Protein AF-A0A8S4SEC6-F1 (afdb_monomer_lite)

Structure (mmCIF, N/CA/C/O backbone):
data_AF-A0A8S4SEC6-F1
#
_entry.id   AF-A0A8S4SEC6-F1
#
loop_
_atom_site.group_PDB
_atom_site.id
_atom_site.type_symbol
_atom_site.label_atom_id
_atom_site.label_alt_id
_atom_site.label_comp_id
_atom_site.label_asym_id
_atom_site.label_entity_id
_atom_site.label_seq_id
_atom_site.pdbx_PDB_ins_code
_atom_site.Cartn_x
_atom_site.Cartn_y
_atom_site.Cartn_z
_atom_site.occupancy
_atom_site.B_iso_or_equiv
_atom_site.auth_seq_id
_atom_site.auth_comp_id
_atom_site.auth_asym_id
_atom_site.auth_atom_id
_atom_site.pdbx_PDB_model_num
ATOM 1 N N . MET A 1 1 ? 14.123 -6.102 -9.718 1.00 33.78 1 MET A N 1
ATOM 2 C CA . MET A 1 1 ? 14.733 -6.453 -8.422 1.00 33.78 1 MET A CA 1
ATOM 3 C C . MET A 1 1 ? 13.690 -7.239 -7.644 1.00 33.78 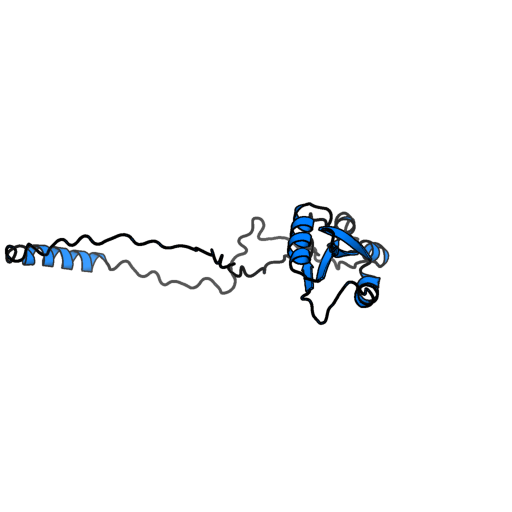1 MET A C 1
ATOM 5 O O . MET A 1 1 ? 12.864 -6.652 -6.964 1.00 33.78 1 MET A O 1
ATOM 9 N N . VAL A 1 2 ? 13.630 -8.552 -7.880 1.00 35.50 2 VAL A N 1
ATOM 10 C CA . VAL A 1 2 ? 12.831 -9.456 -7.046 1.00 35.50 2 VAL A CA 1
ATOM 11 C C . VAL A 1 2 ? 13.724 -9.751 -5.859 1.00 35.50 2 VAL A C 1
ATOM 13 O O . VAL A 1 2 ? 14.623 -10.582 -5.933 1.00 35.50 2 VAL A O 1
ATOM 16 N N . GLU A 1 3 ? 13.569 -8.948 -4.820 1.00 37.75 3 GLU A N 1
ATOM 17 C CA . GLU A 1 3 ? 14.101 -9.285 -3.515 1.00 37.75 3 GLU A CA 1
ATOM 18 C C . GLU A 1 3 ? 13.366 -10.564 -3.105 1.00 37.75 3 GLU A C 1
ATOM 20 O O . GLU A 1 3 ? 12.148 -10.565 -2.915 1.00 37.75 3 GLU A O 1
ATOM 25 N N . CYS A 1 4 ? 14.073 -11.694 -3.108 1.00 37.47 4 CYS A N 1
ATOM 26 C CA . CYS A 1 4 ? 13.566 -12.918 -2.515 1.00 37.47 4 CYS A CA 1
ATOM 27 C C . CYS A 1 4 ? 13.388 -12.623 -1.027 1.00 37.47 4 CYS A C 1
ATOM 29 O O . CYS A 1 4 ? 14.350 -12.678 -0.263 1.00 37.47 4 CYS A O 1
ATOM 31 N N . ILE A 1 5 ? 12.165 -12.267 -0.629 1.00 44.66 5 ILE A N 1
ATOM 32 C CA . ILE A 1 5 ? 11.762 -12.133 0.769 1.00 44.66 5 ILE A CA 1
ATOM 33 C C . ILE A 1 5 ? 11.740 -13.547 1.364 1.00 44.66 5 ILE A C 1
ATOM 35 O O . ILE A 1 5 ? 10.696 -14.157 1.566 1.00 44.66 5 ILE A O 1
ATOM 39 N N . ASN A 1 6 ? 12.927 -14.083 1.630 1.00 45.06 6 ASN A N 1
ATOM 40 C CA . ASN A 1 6 ? 13.140 -15.173 2.564 1.00 45.06 6 ASN A CA 1
ATOM 41 C C . ASN A 1 6 ? 13.418 -14.544 3.927 1.00 45.06 6 ASN A C 1
ATOM 43 O O . ASN A 1 6 ? 14.567 -14.431 4.335 1.00 45.06 6 ASN A O 1
ATOM 47 N N . ASN A 1 7 ? 12.365 -14.073 4.595 1.00 44.62 7 ASN A N 1
ATOM 48 C CA . ASN A 1 7 ? 12.245 -14.146 6.052 1.00 44.62 7 ASN A CA 1
ATOM 49 C C . ASN A 1 7 ? 10.914 -13.537 6.496 1.00 44.62 7 ASN A C 1
ATOM 51 O O . ASN A 1 7 ? 10.820 -12.360 6.836 1.00 44.62 7 ASN A O 1
ATOM 55 N N . VAL A 1 8 ? 9.879 -14.369 6.557 1.00 44.06 8 VAL A N 1
ATOM 56 C CA . VAL A 1 8 ? 8.862 -14.193 7.591 1.00 44.06 8 VAL A CA 1
ATOM 57 C C . VAL A 1 8 ? 9.045 -15.364 8.535 1.00 44.06 8 VAL A C 1
ATOM 59 O O . VAL A 1 8 ? 8.570 -16.470 8.291 1.00 44.06 8 VAL A O 1
ATOM 62 N N . SER A 1 9 ? 9.809 -15.094 9.593 1.00 43.44 9 SER A N 1
ATOM 63 C CA . SER A 1 9 ? 9.795 -15.865 10.827 1.00 43.44 9 SER A CA 1
ATOM 64 C C . SER A 1 9 ? 8.338 -16.118 11.201 1.00 43.44 9 SER A C 1
ATOM 66 O O . SER A 1 9 ? 7.583 -15.192 11.509 1.00 43.44 9 SER A O 1
ATOM 68 N N . GLY A 1 10 ? 7.925 -17.377 11.080 1.00 42.19 10 GLY A N 1
ATOM 69 C CA . GLY A 1 10 ? 6.625 -17.845 11.516 1.00 42.19 10 GLY A CA 1
ATOM 70 C C . GLY A 1 10 ? 6.558 -17.799 13.034 1.00 42.19 10 GLY A C 1
ATOM 71 O O . GLY A 1 10 ? 6.736 -18.820 13.699 1.00 42.19 10 GLY A O 1
ATOM 72 N N . GLU A 1 11 ? 6.259 -16.628 13.596 1.00 40.84 11 GLU A N 1
ATOM 73 C CA . GLU A 1 11 ? 5.706 -16.548 14.941 1.00 40.84 11 GLU A CA 1
ATOM 74 C C . GLU A 1 11 ? 4.319 -17.189 14.921 1.00 40.84 11 GLU A C 1
ATOM 76 O O . GLU A 1 11 ? 3.293 -16.598 14.591 1.00 40.84 11 GLU A O 1
ATOM 81 N N . ARG A 1 12 ? 4.355 -18.479 15.247 1.00 41.75 12 ARG A N 1
ATOM 82 C CA . ARG A 1 12 ? 3.304 -19.334 15.782 1.00 41.75 12 ARG A CA 1
ATOM 83 C C . ARG A 1 12 ? 2.223 -18.510 16.503 1.00 41.75 12 ARG A C 1
ATOM 85 O O . ARG A 1 12 ? 2.299 -18.274 17.709 1.00 41.75 12 ARG A O 1
ATOM 92 N N . LEU A 1 13 ? 1.186 -18.120 15.758 1.00 43.50 13 LEU A N 1
ATOM 93 C CA . LEU A 1 13 ? -0.078 -17.606 16.281 1.00 43.50 13 LEU A CA 1
ATOM 94 C C . LEU A 1 13 ? -0.674 -18.673 17.205 1.00 43.50 13 LEU A C 1
ATOM 96 O O . LEU A 1 13 ? -1.326 -19.618 16.765 1.00 43.50 13 LEU A O 1
ATOM 100 N N . ARG A 1 14 ? -0.427 -18.531 18.511 1.00 42.53 14 ARG A N 1
ATOM 101 C CA . ARG A 1 14 ? -1.182 -19.227 19.552 1.00 42.53 14 ARG A CA 1
ATOM 102 C C . ARG A 1 14 ? -2.635 -18.774 19.444 1.00 42.53 14 ARG A C 1
ATOM 104 O O . ARG A 1 14 ? -3.007 -17.711 19.939 1.00 42.53 14 ARG A O 1
ATOM 111 N N . SER A 1 15 ? -3.455 -19.606 18.818 1.00 41.03 15 SER A N 1
ATOM 112 C CA . SER A 1 15 ? -4.900 -19.607 18.980 1.00 41.03 15 SER A CA 1
ATOM 113 C C . SER A 1 15 ? -5.225 -19.806 20.464 1.00 41.03 15 SER A C 1
ATOM 115 O O . SER A 1 15 ? -5.233 -20.929 20.967 1.00 41.03 15 SER A O 1
ATOM 117 N N . ARG A 1 16 ? -5.467 -18.713 21.195 1.00 41.81 16 ARG A N 1
ATOM 118 C CA . ARG A 1 16 ? -6.212 -18.775 22.456 1.00 41.81 16 ARG A CA 1
ATOM 119 C C . ARG A 1 16 ? -7.674 -19.007 22.095 1.00 41.81 16 ARG A C 1
ATOM 121 O O . ARG A 1 16 ? -8.421 -18.062 21.860 1.00 41.81 16 ARG A O 1
ATOM 128 N N . LEU A 1 17 ? -8.039 -20.282 22.003 1.00 43.88 17 LEU A N 1
ATOM 129 C CA . LEU A 1 17 ? -9.419 -20.720 22.130 1.00 43.88 17 LEU A CA 1
ATOM 130 C C . LEU A 1 17 ? -9.886 -20.311 23.535 1.00 43.88 17 LEU A C 1
ATOM 132 O O . LEU A 1 17 ? -9.332 -20.763 24.534 1.00 43.88 17 LEU A O 1
ATOM 136 N N . LEU A 1 18 ? -10.867 -19.416 23.604 1.00 45.69 18 LEU A N 1
ATOM 137 C CA . LEU A 1 18 ? -11.680 -19.216 24.797 1.00 45.69 18 LEU A CA 1
ATOM 138 C C . LEU A 1 18 ? -12.638 -20.407 24.882 1.00 45.69 18 LEU A C 1
ATOM 140 O O . LEU A 1 18 ? -13.641 -20.439 24.175 1.00 45.69 18 LEU A O 1
ATOM 144 N N . THR A 1 19 ? -12.317 -21.396 25.712 1.00 41.28 19 THR A N 1
ATOM 145 C CA . THR A 1 19 ? -13.281 -22.407 26.158 1.00 41.28 19 THR A CA 1
ATOM 146 C C . THR A 1 19 ? -13.887 -21.928 27.468 1.00 41.28 19 THR A C 1
ATOM 148 O O . THR A 1 19 ? -13.224 -21.913 28.503 1.00 41.28 19 THR A O 1
ATOM 151 N N . ALA A 1 20 ? -15.136 -21.483 27.390 1.00 44.81 20 ALA A N 1
ATOM 152 C CA . ALA A 1 20 ? -16.003 -21.276 28.534 1.00 44.81 20 ALA A CA 1
ATOM 153 C C . ALA A 1 20 ? -16.792 -22.567 28.802 1.00 44.81 20 ALA A C 1
ATOM 155 O O . ALA A 1 20 ? -17.325 -23.150 27.859 1.00 44.81 20 ALA A O 1
ATOM 156 N N . GLY A 1 21 ? -16.907 -22.942 30.078 1.00 39.78 21 GLY A N 1
ATOM 157 C CA . GLY A 1 21 ? -17.997 -23.776 30.593 1.00 39.78 21 GLY A CA 1
ATOM 158 C C . GLY A 1 21 ? -17.627 -25.203 30.991 1.00 39.78 21 GLY A C 1
ATOM 159 O O . GLY A 1 21 ?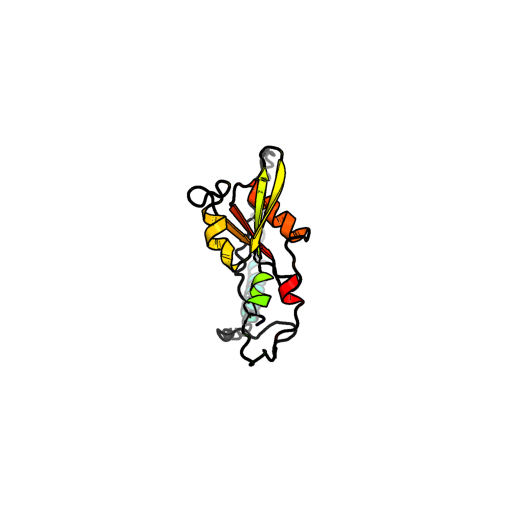 -17.649 -26.103 30.157 1.00 39.78 21 GLY A O 1
ATOM 160 N N . ASP A 1 22 ? -17.393 -25.405 32.291 1.00 44.34 22 ASP A N 1
ATOM 161 C CA . ASP A 1 22 ? -17.617 -26.685 32.980 1.00 44.34 22 ASP A CA 1
ATOM 162 C C . ASP A 1 22 ? -19.106 -27.092 32.864 1.00 44.34 22 ASP A C 1
ATOM 164 O O . ASP A 1 22 ? -19.975 -26.219 32.747 1.00 44.34 22 ASP A O 1
ATOM 168 N N . PRO A 1 23 ? -19.440 -28.397 32.934 1.00 53.44 23 PRO A N 1
ATOM 169 C CA . PRO A 1 23 ? -19.694 -28.966 34.258 1.00 53.44 23 PRO A CA 1
ATOM 170 C C . PRO A 1 23 ? -19.185 -30.406 34.458 1.00 53.44 23 PRO A C 1
ATOM 172 O O . PRO A 1 23 ? -19.404 -31.297 33.644 1.00 53.44 23 PRO A O 1
ATOM 175 N N . SER A 1 24 ? -18.578 -30.612 35.630 1.00 47.19 24 SER A N 1
ATOM 176 C CA . SER A 1 24 ? -18.895 -31.667 36.608 1.00 47.19 24 SER A CA 1
ATOM 177 C C . SER A 1 24 ? -19.366 -33.025 36.059 1.00 47.19 24 SER A C 1
ATOM 179 O O . SER A 1 24 ? -20.544 -33.208 35.744 1.00 47.19 24 SER A O 1
ATOM 181 N N . TYR A 1 25 ? -18.469 -34.018 36.067 1.00 43.53 25 TYR A N 1
ATOM 182 C CA . TYR A 1 25 ? -18.839 -35.432 35.994 1.00 43.53 25 TYR A CA 1
ATOM 183 C C . TYR A 1 25 ? -18.230 -36.207 37.167 1.00 43.53 25 TYR A C 1
ATOM 185 O O . TYR A 1 25 ? -17.064 -36.034 37.515 1.00 43.53 25 TYR A O 1
ATOM 193 N N . LYS A 1 26 ? -19.097 -36.999 37.798 1.00 40.00 26 LYS A N 1
ATOM 194 C CA . LYS A 1 26 ? -18.953 -37.645 39.103 1.00 40.00 26 LYS A CA 1
ATOM 195 C C . LYS A 1 26 ? -18.025 -38.861 39.095 1.00 40.00 26 LYS A C 1
ATOM 197 O O . LYS A 1 26 ? -17.833 -39.519 38.077 1.00 40.00 26 LYS A O 1
ATOM 202 N N . ASP A 1 27 ? -17.552 -39.141 40.305 1.00 49.34 27 ASP A N 1
ATOM 203 C CA . ASP A 1 27 ? -16.882 -40.334 40.820 1.00 49.34 27 ASP A CA 1
ATOM 204 C C . ASP A 1 27 ? -17.276 -41.669 40.178 1.00 49.34 27 ASP A C 1
ATOM 206 O O . ASP A 1 27 ? -18.462 -41.990 40.109 1.00 49.34 27 ASP A O 1
ATOM 210 N N . VAL A 1 28 ? -16.277 -42.522 39.912 1.00 55.66 28 VAL A N 1
ATOM 211 C CA . VAL A 1 28 ? -16.393 -43.974 40.134 1.00 55.66 28 VAL A CA 1
ATOM 212 C C . VAL A 1 28 ? -15.066 -44.523 40.671 1.00 55.66 28 VAL A C 1
ATOM 214 O O . VAL A 1 28 ? -14.057 -44.607 39.976 1.00 55.66 28 VAL A O 1
ATOM 217 N N . SER A 1 29 ? -15.118 -44.895 41.946 1.00 52.38 29 SER A N 1
ATOM 218 C CA . SER A 1 29 ? -14.186 -45.751 42.680 1.00 52.38 29 SER A CA 1
ATOM 219 C C . SER A 1 29 ? -14.266 -47.198 42.183 1.00 52.38 29 SER A C 1
ATOM 221 O O . SER A 1 29 ? -15.375 -47.687 42.000 1.00 52.38 29 SER A O 1
ATOM 223 N N . LEU A 1 30 ? -13.127 -47.882 42.017 1.00 52.88 30 LEU A N 1
ATOM 224 C CA . LEU A 1 30 ? -12.971 -49.353 42.055 1.00 52.88 30 LEU A CA 1
ATOM 225 C C . LEU A 1 30 ? -11.460 -49.662 42.059 1.00 52.88 30 LEU A C 1
ATOM 227 O O . LEU A 1 30 ? -10.768 -49.515 41.060 1.00 52.88 30 LEU A O 1
ATOM 231 N N . SER A 1 31 ? -10.864 -49.786 43.245 1.00 50.25 31 SER A N 1
ATOM 232 C CA . SER A 1 31 ? -10.651 -51.041 43.988 1.00 50.25 31 SER A CA 1
ATOM 233 C C . SER A 1 31 ? -9.373 -51.785 43.586 1.00 50.25 31 SER A C 1
ATOM 235 O O . SER A 1 31 ? -9.301 -52.474 42.572 1.00 50.25 31 SER A O 1
ATOM 237 N N . ASN A 1 32 ? -8.397 -51.687 44.488 1.00 44.69 32 ASN A N 1
ATOM 238 C CA . ASN A 1 32 ? -7.271 -52.594 44.643 1.00 44.69 32 ASN A CA 1
ATOM 239 C C . ASN A 1 32 ? -7.763 -54.029 44.873 1.00 44.69 32 ASN A C 1
ATOM 241 O O . ASN A 1 32 ? -8.439 -54.272 45.871 1.00 44.69 32 ASN A O 1
ATOM 245 N N . LEU A 1 33 ? -7.371 -54.985 44.027 1.00 49.00 33 LEU A N 1
ATOM 246 C CA . LEU A 1 33 ? -7.391 -56.406 44.385 1.00 49.00 33 LEU A CA 1
ATOM 247 C C . LEU A 1 33 ? -6.537 -57.232 43.411 1.00 49.00 33 LEU A C 1
ATOM 249 O O . LEU A 1 33 ? -7.033 -57.635 42.370 1.00 49.00 33 LEU A O 1
ATOM 253 N N . ALA A 1 34 ? -5.265 -57.480 43.738 1.00 48.09 34 ALA A N 1
ATOM 254 C CA . ALA A 1 34 ? -4.531 -58.700 43.346 1.00 48.09 34 ALA A CA 1
ATOM 255 C C . ALA A 1 34 ? -3.065 -58.628 43.809 1.00 48.09 34 ALA A C 1
ATOM 257 O O . ALA A 1 34 ? -2.124 -58.684 43.021 1.00 48.09 34 ALA A O 1
ATOM 258 N N . PHE A 1 35 ? -2.863 -58.499 45.119 1.00 50.47 35 PHE A N 1
ATOM 259 C CA . PHE A 1 35 ? -1.586 -58.820 45.750 1.00 50.47 35 PHE A CA 1
ATOM 260 C C . PHE A 1 35 ? -1.609 -60.318 46.091 1.00 50.47 35 PHE A C 1
ATOM 262 O O . PHE A 1 35 ? -2.590 -60.780 46.670 1.00 50.47 35 PHE A O 1
ATOM 269 N N . ARG A 1 36 ? -0.511 -61.031 45.797 1.00 51.19 36 ARG A N 1
ATOM 270 C CA . ARG A 1 36 ? -0.210 -62.452 46.109 1.00 51.19 36 ARG A CA 1
ATOM 271 C C . ARG A 1 36 ? -0.579 -63.496 45.048 1.00 51.19 36 ARG A C 1
ATOM 273 O O . ARG A 1 36 ? -1.483 -64.287 45.289 1.00 51.19 36 ARG A O 1
ATOM 280 N N . LYS A 1 37 ? 0.202 -63.603 43.958 1.00 53.22 37 LYS A N 1
ATOM 281 C CA . LYS A 1 37 ? 0.574 -64.917 43.370 1.00 53.22 37 LYS A CA 1
ATOM 282 C C . LYS A 1 37 ? 1.635 -64.830 42.259 1.00 53.22 37 LYS A C 1
ATOM 284 O O . LYS A 1 37 ? 1.314 -65.153 41.125 1.00 53.22 37 LYS A O 1
ATOM 289 N N . MET A 1 38 ? 2.878 -64.391 42.502 1.00 46.00 38 MET A N 1
ATOM 290 C CA . MET A 1 38 ? 3.836 -64.364 41.373 1.00 46.00 38 MET A CA 1
ATOM 291 C C . MET A 1 38 ? 5.334 -64.328 41.718 1.00 46.00 38 MET A C 1
ATOM 293 O O . MET A 1 38 ? 6.118 -63.742 40.984 1.00 46.00 38 MET A O 1
ATOM 297 N N . GLU A 1 39 ? 5.777 -65.005 42.779 1.00 53.50 39 GLU A N 1
ATOM 298 C CA . GLU A 1 39 ? 7.221 -65.124 43.088 1.00 53.50 39 GLU A CA 1
ATOM 299 C C . GLU A 1 39 ? 7.997 -66.078 42.151 1.00 53.50 39 GLU A C 1
ATOM 301 O O . GLU A 1 39 ? 9.215 -66.158 42.234 1.00 53.50 39 GLU A O 1
ATOM 306 N N . SER A 1 40 ? 7.328 -66.761 41.213 1.00 51.69 40 SER A N 1
ATOM 307 C CA . SER A 1 40 ? 7.978 -67.654 40.232 1.00 51.69 40 SER A CA 1
ATOM 308 C C . SER A 1 40 ? 8.096 -67.063 38.818 1.00 51.69 40 SER A C 1
ATOM 310 O O . SER A 1 40 ? 8.734 -67.668 37.959 1.00 51.69 40 SER A O 1
ATOM 312 N N . VAL A 1 41 ? 7.488 -65.904 38.543 1.00 55.72 41 VAL A N 1
ATOM 313 C CA . VAL A 1 41 ? 7.511 -65.269 37.203 1.00 55.72 41 VAL A CA 1
ATOM 314 C C . VAL A 1 41 ? 8.609 -64.201 37.101 1.00 55.72 41 VAL A C 1
ATOM 316 O O . VAL A 1 41 ? 8.953 -63.749 36.014 1.00 55.72 41 VAL A O 1
ATOM 319 N N . THR A 1 42 ? 9.226 -63.846 38.227 1.00 56.97 42 THR A N 1
ATOM 320 C CA . THR A 1 42 ? 10.249 -62.803 38.364 1.00 56.97 42 THR A CA 1
ATOM 321 C C . THR A 1 42 ? 11.595 -63.148 37.727 1.00 56.97 42 THR A C 1
ATOM 323 O O . THR A 1 42 ? 12.303 -62.236 37.315 1.00 56.97 42 THR A O 1
ATOM 326 N N . GLN A 1 43 ? 11.968 -64.425 37.588 1.00 60.97 43 GLN A N 1
ATOM 327 C CA . GLN A 1 43 ? 13.245 -64.788 36.948 1.00 60.97 43 GLN A CA 1
ATOM 328 C C . GLN A 1 43 ? 13.176 -64.797 35.416 1.00 60.97 43 GLN A C 1
ATOM 330 O O . GLN A 1 43 ? 14.107 -64.333 34.758 1.00 60.97 43 GLN A O 1
ATOM 335 N N . ALA A 1 44 ? 12.069 -65.267 34.834 1.00 62.78 44 ALA A N 1
ATOM 336 C CA . ALA A 1 44 ? 11.905 -65.295 33.380 1.00 62.78 44 ALA A CA 1
ATOM 337 C C . ALA A 1 44 ? 11.739 -63.881 32.792 1.00 62.78 44 ALA A C 1
ATOM 339 O O . ALA A 1 44 ? 12.274 -63.585 31.725 1.00 62.78 44 ALA A O 1
ATOM 340 N N . THR A 1 45 ? 11.067 -62.976 33.509 1.00 66.25 45 THR A N 1
ATOM 341 C CA . THR A 1 45 ? 10.928 -61.573 33.088 1.00 66.25 45 THR A CA 1
ATOM 342 C C . THR A 1 45 ? 12.239 -60.795 33.190 1.00 66.25 45 THR A C 1
ATOM 344 O O . THR A 1 45 ? 12.493 -59.939 32.344 1.00 66.25 45 THR A O 1
ATOM 347 N N . LEU A 1 46 ? 13.114 -61.124 34.149 1.00 71.31 46 LEU A N 1
ATOM 348 C CA . LEU A 1 46 ? 14.419 -60.474 34.294 1.00 71.31 46 LEU A CA 1
ATOM 349 C C . LEU A 1 46 ? 15.348 -60.770 33.104 1.00 71.31 46 LEU A C 1
ATOM 351 O O . LEU A 1 46 ? 16.004 -59.866 32.592 1.00 71.31 46 LEU A O 1
ATOM 355 N N . LEU A 1 47 ? 15.370 -62.015 32.615 1.00 72.12 47 LEU A N 1
ATOM 356 C CA . LEU A 1 47 ? 16.205 -62.401 31.469 1.00 72.12 47 LEU A CA 1
ATOM 357 C C . LEU A 1 47 ? 15.719 -61.777 30.151 1.00 72.12 47 LEU A C 1
ATOM 359 O O . LEU A 1 47 ? 16.533 -61.372 29.316 1.00 72.12 47 LEU A O 1
ATOM 363 N N . ILE A 1 48 ? 14.403 -61.633 29.986 1.00 75.50 48 ILE A N 1
ATOM 364 C CA . ILE A 1 48 ? 13.807 -60.924 28.843 1.00 75.50 48 ILE A CA 1
ATOM 365 C C . ILE A 1 48 ? 14.109 -59.418 28.929 1.00 75.50 48 ILE A C 1
ATOM 367 O O . ILE A 1 48 ? 14.456 -58.793 27.929 1.00 75.50 48 ILE A O 1
ATOM 371 N N . ALA A 1 49 ? 14.063 -58.831 30.128 1.00 74.00 49 ALA A N 1
ATOM 372 C CA . ALA A 1 49 ? 14.411 -57.425 30.329 1.00 74.00 49 ALA A CA 1
ATOM 373 C C . ALA A 1 49 ? 15.894 -57.135 30.022 1.00 74.00 49 ALA A C 1
ATOM 375 O O . ALA A 1 49 ? 16.207 -56.124 29.395 1.00 74.00 49 ALA A O 1
ATOM 376 N N . ILE A 1 50 ? 16.808 -58.034 30.403 1.00 75.94 50 ILE A N 1
ATOM 377 C CA . ILE A 1 50 ? 18.245 -57.883 30.125 1.00 75.94 50 ILE A CA 1
ATOM 378 C C . ILE A 1 50 ? 18.535 -58.019 28.623 1.00 75.94 50 ILE A C 1
ATOM 380 O O . ILE A 1 50 ? 19.300 -57.230 28.073 1.00 75.94 50 ILE A O 1
ATOM 384 N N . SER A 1 51 ? 17.897 -58.962 27.927 1.00 68.12 51 SER A N 1
ATOM 385 C CA . SER A 1 51 ? 18.080 -59.117 26.474 1.00 68.12 51 SER A CA 1
ATOM 386 C C . SER A 1 51 ? 17.522 -57.929 25.675 1.00 68.12 51 SER A C 1
ATOM 388 O O . SER A 1 51 ? 18.147 -57.509 24.699 1.00 68.12 51 SER A O 1
ATOM 390 N N . LEU A 1 52 ? 16.432 -57.301 26.134 1.00 69.25 52 LEU A N 1
ATOM 391 C CA . LEU A 1 52 ? 15.926 -56.042 25.567 1.00 69.25 52 LEU A CA 1
ATOM 392 C C . LEU A 1 52 ? 16.879 -54.852 25.789 1.00 69.25 52 LEU A C 1
ATOM 394 O O . LEU A 1 52 ? 16.974 -53.983 24.923 1.00 69.25 52 LEU A O 1
ATOM 398 N N . LEU A 1 53 ? 17.631 -54.823 26.895 1.00 65.69 53 LEU A N 1
ATOM 399 C CA . LEU A 1 53 ? 18.627 -53.776 27.162 1.00 65.69 53 LEU A CA 1
ATOM 400 C C . LEU A 1 53 ? 19.848 -53.859 26.231 1.00 65.69 53 LEU A C 1
ATOM 402 O O . LEU A 1 53 ? 20.382 -52.822 25.836 1.00 65.69 53 LEU A O 1
ATOM 406 N N . PHE A 1 54 ? 20.263 -55.061 25.818 1.00 62.47 54 PHE A N 1
ATOM 407 C CA . PHE A 1 54 ? 21.402 -55.228 24.903 1.00 62.47 54 PHE A CA 1
ATOM 408 C C . PHE A 1 54 ? 21.058 -54.977 23.425 1.00 62.47 54 PHE A C 1
ATOM 410 O O . PHE A 1 54 ? 21.928 -54.557 22.663 1.00 62.47 54 PHE A O 1
ATOM 417 N N . LEU A 1 55 ? 19.794 -55.136 23.016 1.00 61.28 55 LEU A N 1
ATOM 418 C CA . LEU A 1 55 ? 19.323 -54.777 21.667 1.00 61.28 55 LEU A CA 1
ATOM 419 C C . LEU A 1 55 ? 19.156 -53.255 21.463 1.00 61.28 55 LEU A C 1
ATOM 421 O O . LEU A 1 55 ? 18.983 -52.797 20.334 1.00 61.28 55 LEU A O 1
ATOM 425 N N . GLY A 1 56 ? 19.243 -52.461 22.536 1.00 59.81 56 GLY A N 1
ATOM 426 C CA . GLY A 1 56 ? 19.064 -51.007 22.519 1.00 59.81 56 GLY A CA 1
ATOM 427 C C . GLY A 1 56 ? 20.281 -50.185 22.079 1.00 59.81 56 GLY A C 1
ATOM 428 O O . GLY A 1 56 ? 20.142 -48.977 21.895 1.00 59.81 56 GLY A O 1
ATOM 429 N N . GLN A 1 57 ? 21.458 -50.786 21.859 1.00 60.78 57 GLN A N 1
ATOM 430 C CA . GLN A 1 57 ? 22.627 -50.057 21.337 1.00 60.78 57 GLN A CA 1
ATOM 431 C C . GLN A 1 57 ? 22.544 -49.864 19.816 1.00 60.78 57 GLN A C 1
ATOM 433 O O . GLN A 1 57 ? 23.413 -50.264 19.041 1.00 60.78 57 GLN A O 1
ATOM 438 N N . SER A 1 58 ? 21.469 -49.209 19.380 1.00 60.81 58 SER A N 1
ATOM 439 C CA . SER A 1 58 ? 21.429 -48.569 18.072 1.00 60.81 58 SER A CA 1
ATOM 440 C C . SER A 1 58 ? 22.522 -47.510 18.047 1.00 60.81 58 SER A C 1
ATOM 442 O O . SER A 1 58 ? 22.550 -46.619 18.895 1.00 60.81 58 SER A O 1
ATOM 444 N N . ARG A 1 59 ? 23.447 -47.631 17.091 1.00 59.81 59 ARG A N 1
ATOM 445 C CA . ARG A 1 59 ? 24.506 -46.650 16.848 1.00 59.81 59 ARG A CA 1
ATOM 446 C C . ARG A 1 59 ? 23.890 -45.254 16.843 1.00 59.81 59 ARG A C 1
ATOM 448 O O . ARG A 1 59 ? 23.107 -44.936 15.947 1.00 59.81 59 ARG A O 1
ATOM 455 N N . VAL A 1 60 ? 24.264 -44.428 17.816 1.00 60.03 60 VAL A N 1
ATOM 456 C CA . VAL A 1 60 ? 24.067 -42.983 17.736 1.00 60.03 60 VAL A CA 1
ATOM 457 C C . VAL A 1 60 ? 24.898 -42.537 16.540 1.00 60.03 60 VAL A C 1
ATOM 459 O O . VAL A 1 60 ? 26.108 -42.348 16.638 1.00 60.03 60 VAL A O 1
ATOM 462 N N . ARG A 1 61 ? 24.271 -42.465 15.362 1.00 60.91 61 ARG A N 1
ATOM 463 C CA . ARG A 1 61 ? 24.805 -41.655 14.273 1.00 60.91 61 ARG A CA 1
ATOM 464 C C . ARG A 1 61 ? 24.880 -40.254 14.853 1.00 60.91 61 ARG A C 1
ATOM 466 O O . ARG A 1 61 ? 23.847 -39.713 15.241 1.00 60.91 61 ARG A O 1
ATOM 473 N N . GLY A 1 62 ? 26.099 -39.739 14.997 1.00 56.50 62 GLY A N 1
ATOM 474 C CA . GLY A 1 62 ? 26.311 -38.358 15.391 1.00 56.50 62 GLY A CA 1
ATOM 475 C C . GLY A 1 62 ? 25.413 -37.487 14.528 1.00 56.50 62 GLY A C 1
ATOM 476 O O . GLY A 1 62 ? 25.418 -37.607 13.303 1.00 56.50 62 GLY A O 1
ATOM 477 N N . PHE A 1 63 ? 24.570 -36.696 15.179 1.00 64.94 63 PHE A N 1
ATOM 478 C CA . PHE A 1 63 ? 23.888 -35.604 14.518 1.00 64.94 63 PHE A CA 1
ATOM 479 C C . PHE A 1 63 ? 24.992 -34.639 14.103 1.00 64.94 63 PHE A C 1
ATOM 481 O O . PHE A 1 63 ? 25.500 -33.890 14.932 1.00 64.94 63 PHE A O 1
ATOM 488 N N . GLU A 1 64 ? 25.439 -34.736 12.855 1.00 67.38 64 GLU A N 1
ATOM 489 C CA . GLU A 1 64 ? 26.203 -33.655 12.260 1.00 67.38 64 GLU A CA 1
ATOM 490 C C . GLU A 1 64 ? 25.198 -32.519 12.067 1.00 67.38 64 GLU A C 1
ATOM 492 O O . GLU A 1 64 ? 24.227 -32.700 11.319 1.00 67.38 64 GLU A O 1
ATOM 497 N N . PRO A 1 65 ? 25.319 -31.410 12.824 1.00 62.47 65 PRO A N 1
ATOM 498 C CA . PRO A 1 65 ? 24.430 -30.283 12.628 1.00 62.47 65 PRO A CA 1
ATOM 499 C C . PRO A 1 65 ? 24.546 -29.881 11.164 1.00 62.47 65 PRO A C 1
ATOM 501 O O . PRO A 1 65 ? 25.651 -29.748 10.636 1.00 62.47 65 PRO A O 1
ATOM 504 N N . GLN A 1 66 ? 23.403 -29.743 10.491 1.00 62.25 66 GLN A N 1
ATOM 505 C CA . GLN A 1 66 ? 23.410 -29.150 9.162 1.00 62.25 66 GLN A CA 1
ATOM 506 C C . GLN A 1 66 ? 24.159 -27.821 9.245 1.00 62.25 66 GLN A C 1
ATOM 508 O O . GLN A 1 66 ? 24.040 -27.121 10.252 1.00 62.25 66 GLN A O 1
ATOM 513 N N . SER A 1 67 ? 24.942 -27.503 8.211 1.00 66.00 67 SER A N 1
ATOM 514 C CA . SER A 1 67 ? 25.603 -26.206 8.108 1.00 66.00 67 SER A CA 1
ATOM 515 C C . SER A 1 67 ? 24.623 -25.099 8.493 1.00 66.00 67 SER A C 1
ATOM 517 O O . SER A 1 67 ? 23.470 -25.138 8.065 1.00 66.00 67 SER A O 1
ATOM 519 N N . ASP A 1 68 ? 25.079 -24.093 9.246 1.00 64.06 68 ASP A N 1
ATOM 520 C CA . ASP A 1 68 ? 24.258 -22.938 9.667 1.00 64.06 68 ASP A CA 1
ATOM 521 C C . ASP A 1 68 ? 23.586 -22.204 8.483 1.00 64.06 68 ASP A C 1
ATOM 523 O O . ASP A 1 68 ? 22.703 -21.364 8.650 1.00 64.06 68 ASP A O 1
ATOM 527 N N . ILE A 1 69 ? 24.000 -22.545 7.263 1.00 65.94 69 ILE A N 1
ATOM 528 C CA . ILE A 1 69 ? 23.399 -22.173 5.996 1.00 65.94 69 ILE A CA 1
ATOM 529 C C . ILE A 1 69 ? 22.582 -23.373 5.496 1.00 65.94 69 ILE A C 1
ATOM 531 O O . ILE A 1 69 ? 23.141 -24.372 5.041 1.00 65.94 69 ILE A O 1
ATOM 535 N N . GLY A 1 70 ? 21.254 -23.282 5.583 1.00 62.59 70 GLY A N 1
ATOM 536 C CA . GLY A 1 70 ? 20.359 -24.267 4.977 1.00 62.59 70 GLY A CA 1
ATOM 537 C C . GLY A 1 70 ? 20.481 -24.272 3.450 1.00 62.59 70 GLY A C 1
ATOM 538 O O . GLY A 1 70 ? 20.687 -23.228 2.830 1.00 62.59 70 GLY A O 1
ATOM 539 N N . TYR A 1 71 ? 20.327 -25.441 2.824 1.00 63.53 71 TYR A N 1
ATOM 540 C CA . TYR A 1 71 ? 20.203 -25.523 1.367 1.00 63.53 71 TYR A CA 1
ATOM 541 C C . TYR A 1 71 ? 18.925 -24.796 0.914 1.00 63.53 71 TYR A C 1
ATOM 543 O O . TYR A 1 71 ? 17.899 -24.908 1.593 1.00 63.53 71 TYR A O 1
ATOM 551 N N . PRO A 1 72 ? 18.941 -24.064 -0.216 1.00 59.31 72 PRO A N 1
ATOM 552 C CA . PRO A 1 72 ? 17.744 -23.423 -0.750 1.00 59.31 72 PRO A CA 1
ATOM 553 C C . PRO A 1 72 ? 16.700 -24.491 -1.110 1.00 59.31 72 PRO A C 1
ATOM 555 O O . PRO A 1 72 ? 16.719 -25.067 -2.191 1.00 59.31 72 PRO A O 1
ATOM 558 N N . ALA A 1 73 ? 15.771 -24.764 -0.195 1.00 59.53 73 ALA A N 1
ATOM 559 C CA . ALA A 1 73 ? 14.716 -25.767 -0.352 1.00 59.53 73 ALA A CA 1
ATOM 560 C C . ALA A 1 73 ? 13.516 -25.236 -1.167 1.00 59.53 73 ALA A C 1
ATOM 562 O O . ALA A 1 73 ? 12.357 -25.482 -0.832 1.00 59.53 73 ALA A O 1
ATOM 563 N N . GLY A 1 74 ? 13.792 -24.457 -2.215 1.00 67.25 74 GLY A N 1
ATOM 564 C CA . GLY A 1 74 ? 12.795 -23.918 -3.139 1.00 67.25 74 GLY A CA 1
ATOM 565 C C . GLY A 1 74 ? 12.743 -24.712 -4.443 1.00 67.25 74 GLY A C 1
ATOM 566 O O . GLY A 1 74 ? 13.709 -25.367 -4.818 1.00 67.25 74 GLY A O 1
ATOM 567 N N . LEU A 1 75 ? 11.628 -24.607 -5.172 1.00 60.16 75 LEU A N 1
ATOM 568 C CA . LEU A 1 75 ? 11.438 -25.251 -6.483 1.00 60.16 75 LEU A CA 1
ATOM 569 C C . LEU A 1 75 ? 12.513 -24.839 -7.518 1.00 60.16 75 LEU A C 1
ATOM 571 O O . LEU A 1 75 ? 12.725 -25.542 -8.501 1.00 60.16 75 LEU A O 1
ATOM 575 N N . ILE A 1 76 ? 13.174 -23.695 -7.302 1.00 63.66 76 ILE A N 1
ATOM 576 C CA . ILE A 1 76 ? 14.230 -23.135 -8.152 1.00 63.66 76 ILE A CA 1
ATOM 577 C C . ILE A 1 76 ? 15.344 -22.598 -7.230 1.00 63.66 76 ILE A C 1
ATOM 579 O O . ILE A 1 76 ? 15.269 -21.449 -6.793 1.00 63.66 76 ILE A O 1
ATOM 583 N N . PRO A 1 77 ? 16.339 -23.424 -6.857 1.00 62.50 77 PRO A N 1
ATOM 584 C CA . PRO A 1 77 ? 17.415 -23.018 -5.946 1.00 62.50 77 PRO A CA 1
ATOM 585 C C . PRO A 1 77 ? 18.411 -22.053 -6.602 1.00 62.50 77 PRO A C 1
ATOM 587 O O . PRO A 1 77 ? 18.994 -21.210 -5.924 1.00 62.50 77 PRO A O 1
ATOM 590 N N . GLU A 1 78 ? 18.563 -22.139 -7.923 1.00 63.38 78 GLU A N 1
ATOM 591 C CA . GLU A 1 78 ? 19.382 -21.236 -8.724 1.00 63.38 78 GLU A CA 1
ATOM 592 C C . GLU A 1 78 ? 18.480 -20.294 -9.521 1.00 63.38 78 GLU A C 1
ATOM 594 O O . GLU A 1 78 ? 18.097 -20.563 -10.657 1.00 63.38 78 GLU A O 1
ATOM 599 N N . CYS A 1 79 ? 18.119 -19.167 -8.911 1.00 60.06 79 CYS A N 1
ATOM 600 C CA . CYS A 1 79 ? 17.586 -18.032 -9.651 1.00 60.06 79 CYS A CA 1
ATOM 601 C C . CYS A 1 79 ? 18.782 -17.186 -10.104 1.00 60.06 79 CYS A C 1
ATOM 603 O O . CYS A 1 79 ? 19.335 -16.474 -9.260 1.00 60.06 79 CYS A O 1
ATOM 605 N N . PRO A 1 80 ? 19.203 -17.224 -11.386 1.00 67.56 80 PRO A N 1
ATOM 606 C CA . PRO A 1 80 ? 20.173 -16.270 -11.906 1.00 67.56 80 PRO A CA 1
ATOM 607 C C . PRO A 1 80 ? 19.512 -14.893 -11.852 1.00 67.56 80 PRO A C 1
ATOM 609 O O . PRO A 1 80 ? 18.776 -14.484 -12.750 1.00 67.56 80 PRO A O 1
ATOM 612 N N . GLY A 1 81 ? 19.680 -14.213 -10.720 1.00 65.38 81 GLY A N 1
ATOM 613 C CA . GLY A 1 81 ? 19.141 -12.887 -10.502 1.00 65.38 81 GLY A CA 1
ATOM 614 C C . GLY A 1 81 ? 19.609 -11.949 -11.609 1.00 65.38 81 GLY A C 1
ATOM 615 O O . GLY A 1 81 ? 20.643 -12.145 -12.249 1.00 65.38 81 GLY A O 1
ATOM 616 N N . VAL A 1 82 ? 18.844 -10.895 -11.851 1.00 69.00 82 VAL A N 1
ATOM 617 C CA . VAL A 1 82 ? 19.267 -9.864 -12.796 1.00 69.00 82 VAL A CA 1
ATOM 618 C C . VAL A 1 82 ? 20.426 -9.089 -12.162 1.00 69.00 82 VAL A C 1
ATOM 620 O O . VAL A 1 82 ? 20.220 -8.371 -11.190 1.00 69.00 82 VAL A O 1
ATOM 623 N N . THR A 1 83 ? 21.633 -9.214 -12.718 1.00 75.25 83 THR A N 1
ATOM 624 C CA . THR A 1 83 ? 22.831 -8.459 -12.288 1.00 75.25 83 THR A CA 1
ATOM 625 C C . THR A 1 83 ? 22.870 -7.031 -12.832 1.00 75.25 83 THR A C 1
ATOM 627 O O . THR A 1 83 ? 23.754 -6.248 -12.490 1.00 75.25 83 THR A O 1
ATOM 630 N N . LYS A 1 84 ? 21.911 -6.667 -13.689 1.00 71.62 84 LYS A N 1
ATOM 631 C CA . LYS A 1 84 ? 21.799 -5.317 -14.243 1.00 71.62 84 LYS A CA 1
ATOM 632 C C . LYS A 1 84 ? 21.287 -4.348 -13.185 1.00 71.62 84 LYS A C 1
ATOM 634 O O . LYS A 1 84 ? 20.338 -4.653 -12.463 1.00 71.62 84 LYS A O 1
ATOM 639 N N . ASN A 1 85 ? 21.889 -3.160 -13.136 1.00 77.94 85 ASN A N 1
ATOM 640 C CA . ASN A 1 85 ? 21.443 -2.097 -12.248 1.00 77.94 85 ASN A CA 1
ATOM 641 C C . ASN A 1 85 ? 20.027 -1.648 -12.643 1.00 77.94 85 ASN A C 1
ATOM 643 O O . ASN A 1 85 ? 19.805 -1.110 -13.725 1.00 77.94 85 ASN A O 1
ATOM 647 N N . ALA A 1 86 ? 19.069 -1.890 -11.759 1.00 73.56 86 ALA A N 1
ATOM 648 C CA . ALA A 1 86 ? 17.668 -1.571 -11.958 1.00 73.56 86 ALA A CA 1
ATOM 649 C C . ALA A 1 86 ? 17.363 -0.211 -11.316 1.00 73.56 86 ALA A C 1
ATOM 651 O O . ALA A 1 86 ? 17.191 -0.131 -10.101 1.00 73.56 86 ALA A O 1
ATOM 652 N N . SER A 1 87 ? 17.257 0.851 -12.120 1.00 82.25 87 SER A N 1
ATOM 653 C CA . SER A 1 87 ? 16.816 2.165 -11.631 1.00 82.25 87 SER A CA 1
ATOM 654 C C . SER A 1 87 ? 15.329 2.400 -11.911 1.00 82.25 87 SER A C 1
ATOM 656 O O . SER A 1 87 ? 14.810 2.083 -12.983 1.00 82.25 87 SER A O 1
ATOM 658 N N . ILE A 1 88 ? 14.617 2.946 -10.923 1.00 84.88 88 ILE A N 1
ATOM 659 C CA . ILE A 1 88 ? 13.214 3.351 -11.066 1.00 84.88 88 ILE A CA 1
ATOM 660 C C . ILE A 1 88 ? 13.203 4.799 -11.549 1.00 84.88 88 ILE A C 1
ATOM 662 O O . ILE A 1 88 ? 13.654 5.699 -10.840 1.00 84.88 88 ILE A O 1
ATOM 666 N N . THR A 1 89 ? 12.697 5.035 -12.760 1.00 87.75 89 THR A N 1
ATOM 667 C CA . THR A 1 89 ? 12.635 6.388 -13.321 1.00 87.75 89 THR A CA 1
ATOM 668 C C . THR A 1 89 ? 11.565 7.226 -12.609 1.00 87.75 89 THR A C 1
ATOM 670 O O . THR A 1 89 ? 10.576 6.685 -12.109 1.00 87.75 89 THR A O 1
ATOM 673 N N . PRO A 1 90 ? 11.676 8.568 -12.596 1.00 86.62 90 PRO A N 1
ATOM 674 C CA . PRO A 1 90 ? 10.647 9.432 -12.005 1.00 86.62 90 PRO A CA 1
ATOM 675 C C . PRO A 1 90 ? 9.253 9.251 -12.623 1.00 86.62 90 PRO A C 1
ATOM 677 O O . PRO A 1 90 ? 8.246 9.531 -11.974 1.00 86.62 90 PRO A O 1
ATOM 680 N N . VAL A 1 91 ? 9.186 8.786 -13.875 1.00 86.06 91 VAL A N 1
ATOM 681 C CA . VAL A 1 91 ? 7.931 8.481 -14.572 1.00 86.06 91 VAL A CA 1
ATOM 682 C C . VAL A 1 91 ? 7.297 7.219 -13.993 1.00 86.06 91 VAL A C 1
ATOM 684 O O . VAL A 1 91 ? 6.126 7.251 -13.617 1.00 86.06 91 VAL A O 1
ATOM 687 N N . THR A 1 92 ? 8.066 6.133 -13.848 1.00 89.31 92 THR A N 1
ATOM 688 C CA . THR A 1 92 ? 7.545 4.866 -13.315 1.00 89.31 92 THR A CA 1
ATOM 689 C C . THR A 1 92 ? 7.296 4.924 -11.809 1.00 89.31 92 THR A C 1
ATOM 691 O O . THR A 1 92 ? 6.358 4.300 -11.321 1.00 89.31 92 THR A O 1
ATOM 694 N N . MET A 1 93 ? 8.029 5.771 -11.083 1.00 89.31 93 MET A N 1
ATOM 695 C CA . MET A 1 93 ? 7.809 6.042 -9.659 1.00 89.31 93 MET A CA 1
ATOM 696 C C . MET A 1 93 ? 6.388 6.553 -9.358 1.00 89.31 93 MET A C 1
ATOM 698 O O . MET A 1 93 ? 5.847 6.275 -8.293 1.00 89.31 93 MET A O 1
ATOM 702 N N . LYS A 1 94 ? 5.744 7.272 -10.292 1.00 88.38 94 LYS A N 1
ATOM 703 C CA . LYS A 1 94 ? 4.357 7.754 -10.125 1.00 88.38 94 LYS A CA 1
ATOM 704 C C . LYS A 1 94 ? 3.318 6.627 -10.137 1.00 88.38 94 LYS A C 1
ATOM 706 O O . LYS A 1 94 ? 2.203 6.843 -9.669 1.00 88.38 94 LYS A O 1
ATOM 711 N N . MET A 1 95 ? 3.672 5.453 -10.665 1.00 91.06 95 MET A N 1
ATOM 712 C CA . MET A 1 95 ? 2.799 4.275 -10.677 1.00 91.06 95 MET A CA 1
ATOM 713 C C . MET A 1 95 ? 2.761 3.561 -9.323 1.00 91.06 95 MET A C 1
ATOM 715 O O . MET A 1 95 ? 1.841 2.790 -9.075 1.00 91.06 95 MET A O 1
ATOM 719 N N . LEU A 1 96 ? 3.729 3.833 -8.444 1.00 93.38 96 LEU A N 1
ATOM 720 C CA . LEU A 1 96 ? 3.751 3.315 -7.082 1.00 93.38 96 LEU A CA 1
ATOM 721 C C . LEU A 1 96 ? 2.877 4.191 -6.184 1.00 93.38 96 LEU A C 1
ATOM 723 O O . LEU A 1 96 ? 3.037 5.418 -6.124 1.00 93.38 96 LEU A O 1
ATOM 727 N N . GLN A 1 97 ? 1.961 3.559 -5.457 1.00 95.88 97 GLN A N 1
ATOM 728 C CA . GLN A 1 97 ? 1.008 4.265 -4.609 1.00 95.88 97 GLN A CA 1
ATOM 729 C C . GLN A 1 97 ? 0.898 3.618 -3.229 1.00 95.88 97 GLN A C 1
ATOM 731 O O . GLN A 1 97 ? 1.190 2.441 -3.031 1.00 95.88 97 GLN A O 1
ATOM 736 N N . ILE A 1 98 ? 0.465 4.418 -2.259 1.00 97.06 98 ILE A N 1
ATOM 737 C CA . ILE A 1 98 ? 0.049 3.968 -0.935 1.00 97.06 98 ILE A CA 1
ATOM 738 C C . ILE A 1 98 ? -1.435 4.257 -0.797 1.00 97.06 98 ILE A C 1
ATOM 740 O O . ILE A 1 98 ? -1.898 5.373 -1.036 1.00 97.06 98 ILE A O 1
ATOM 744 N N . ILE A 1 99 ? -2.176 3.252 -0.370 1.00 96.88 99 ILE A N 1
ATOM 745 C CA . ILE A 1 99 ? -3.608 3.317 -0.162 1.00 96.88 99 ILE A CA 1
ATOM 746 C C . ILE A 1 99 ? -3.864 3.287 1.332 1.00 96.88 99 ILE A C 1
ATOM 748 O O . ILE A 1 99 ? -3.585 2.306 2.016 1.00 96.88 99 ILE A O 1
ATOM 752 N N . VAL A 1 100 ? -4.413 4.382 1.836 1.00 97.19 100 VAL A N 1
ATOM 753 C CA . VAL A 1 100 ? -4.894 4.474 3.209 1.00 97.19 100 VAL A CA 1
ATOM 754 C C . VAL A 1 100 ? -6.301 3.901 3.239 1.00 97.19 100 VAL A C 1
ATOM 756 O O . VAL A 1 100 ? -7.193 4.415 2.556 1.00 97.19 100 VAL A O 1
ATOM 759 N N . GLN A 1 101 ? -6.507 2.858 4.037 1.00 96.81 101 GLN A N 1
ATOM 760 C CA . GLN A 1 101 ? -7.813 2.238 4.235 1.00 96.81 101 GLN A CA 1
ATOM 761 C C . GLN A 1 101 ? -8.313 2.475 5.658 1.00 96.81 101 GLN A C 1
ATOM 763 O O . GLN A 1 101 ? -7.590 2.297 6.639 1.00 96.81 101 GLN A O 1
ATOM 768 N N . ARG A 1 102 ? -9.586 2.853 5.773 1.00 94.81 102 ARG A N 1
ATOM 769 C CA . ARG A 1 102 ? -10.283 2.964 7.055 1.00 94.81 102 ARG A CA 1
ATOM 770 C C . ARG A 1 102 ? -11.716 2.471 6.949 1.00 94.81 102 ARG A C 1
ATOM 772 O O . ARG A 1 102 ? -12.311 2.493 5.874 1.00 94.81 102 ARG A O 1
ATOM 779 N N . VAL A 1 103 ? -12.284 2.096 8.086 1.00 94.75 103 VAL A N 1
ATOM 780 C CA . VAL A 1 103 ? -13.716 1.822 8.227 1.00 94.75 103 VAL A CA 1
ATOM 781 C C . VAL A 1 103 ? -14.339 3.012 8.953 1.00 94.75 103 VAL A C 1
ATOM 783 O O . VAL A 1 103 ? -13.823 3.456 9.975 1.00 94.75 103 VAL A O 1
ATOM 786 N N . SER A 1 104 ? -15.381 3.599 8.371 1.00 91.38 104 SER A N 1
ATOM 787 C CA . SER A 1 104 ? -16.159 4.677 8.987 1.00 91.38 104 SER A CA 1
ATOM 788 C C . SER A 1 104 ? -17.028 4.135 10.120 1.00 91.38 104 SER A C 1
ATOM 790 O O . SER A 1 104 ? -17.353 2.952 10.127 1.00 91.38 104 SER A O 1
ATOM 792 N N . ASP A 1 105 ? -17.529 5.012 10.990 1.00 88.38 105 ASP A N 1
ATOM 793 C CA . ASP A 1 105 ? -18.441 4.625 12.083 1.00 88.38 105 ASP A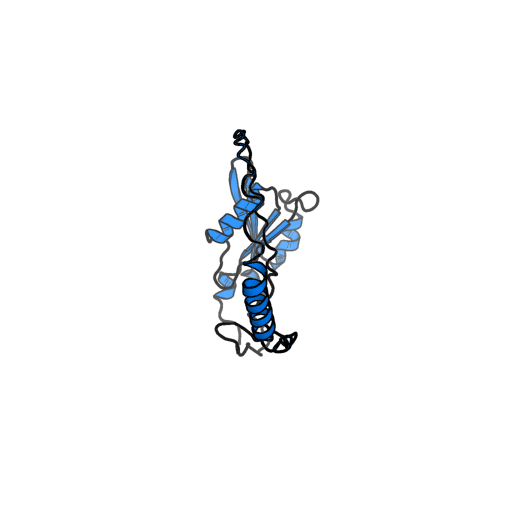 CA 1
ATOM 794 C C . ASP A 1 105 ? -19.726 3.938 11.581 1.00 88.38 105 ASP A C 1
ATOM 796 O O . ASP A 1 105 ? -20.313 3.109 12.264 1.00 88.38 105 ASP A O 1
ATOM 800 N N . LYS A 1 106 ? -20.121 4.214 10.330 1.00 92.12 106 LYS A N 1
ATOM 801 C CA . LYS A 1 106 ? -21.239 3.564 9.621 1.00 92.12 106 LYS A CA 1
ATOM 802 C C . LYS A 1 106 ? -20.885 2.197 9.007 1.00 92.12 106 LYS A C 1
ATOM 804 O O . LYS A 1 106 ? -21.641 1.678 8.194 1.00 92.12 106 LYS A O 1
ATOM 809 N N . GLY A 1 107 ? -19.699 1.656 9.283 1.00 90.31 107 GLY A N 1
ATOM 810 C CA . GLY A 1 107 ? -19.204 0.401 8.704 1.00 90.31 107 GLY A CA 1
ATOM 811 C C . GLY A 1 107 ? -18.725 0.492 7.249 1.00 90.31 107 GLY A C 1
ATOM 812 O O . GLY A 1 107 ? -18.301 -0.512 6.683 1.00 90.31 107 GLY A O 1
ATOM 813 N N . GLN A 1 108 ? -18.757 1.676 6.633 1.00 94.00 108 GLN A N 1
ATOM 814 C CA . GLN A 1 108 ? -18.334 1.875 5.244 1.00 94.00 108 GLN A CA 1
ATOM 815 C C . GLN A 1 108 ? -16.808 1.885 5.114 1.00 94.00 108 GLN A C 1
ATOM 817 O O . GLN A 1 108 ? -16.120 2.578 5.866 1.00 94.00 108 GLN A O 1
ATOM 822 N N . VAL A 1 109 ? -16.278 1.156 4.132 1.00 94.62 109 VAL A N 1
ATOM 823 C CA . VAL A 1 109 ? -14.843 1.139 3.823 1.00 94.62 109 VAL A CA 1
ATOM 824 C C . VAL A 1 109 ? -14.502 2.357 2.971 1.00 94.62 109 VAL A C 1
ATOM 826 O O . VAL A 1 109 ? -15.056 2.546 1.892 1.00 94.62 109 VAL A O 1
ATOM 829 N N . ILE A 1 110 ? -13.576 3.182 3.450 1.00 95.25 110 ILE A N 1
ATOM 830 C CA . ILE A 1 110 ? -13.114 4.390 2.766 1.00 95.25 110 ILE A CA 1
ATOM 831 C C . ILE A 1 110 ? -11.635 4.218 2.451 1.00 95.25 110 ILE A C 1
ATOM 833 O O . ILE A 1 110 ? -10.831 3.911 3.334 1.00 95.25 110 ILE A O 1
ATOM 837 N N . ARG A 1 111 ? -11.284 4.421 1.179 1.00 94.94 111 ARG A N 1
ATOM 838 C CA . ARG A 1 111 ? -9.926 4.260 0.658 1.00 94.94 111 ARG A CA 1
ATOM 839 C C . ARG A 1 111 ? -9.466 5.559 0.015 1.00 94.94 111 ARG A C 1
ATOM 841 O O . ARG A 1 111 ? -10.202 6.150 -0.771 1.00 94.94 111 ARG A O 1
ATOM 848 N N . LYS A 1 112 ? -8.251 5.991 0.338 1.00 95.69 112 LYS A N 1
ATOM 849 C CA . LYS A 1 112 ? -7.598 7.148 -0.286 1.00 95.69 112 LYS A CA 1
ATOM 850 C C . LYS A 1 112 ? -6.258 6.722 -0.856 1.00 95.69 112 LYS A C 1
ATOM 852 O O . LYS A 1 112 ? -5.492 6.061 -0.164 1.00 95.69 112 LYS A O 1
ATOM 857 N N . GLN A 1 113 ? -5.986 7.107 -2.095 1.00 95.50 113 GLN A N 1
ATOM 858 C CA . GLN A 1 113 ? -4.752 6.762 -2.794 1.00 95.50 113 GLN A CA 1
ATOM 859 C C . GLN A 1 113 ? -3.792 7.951 -2.759 1.00 95.50 113 GLN A C 1
ATOM 861 O O . GLN A 1 113 ? -4.196 9.089 -2.998 1.00 95.50 113 GLN A O 1
ATOM 866 N N . PHE A 1 114 ? -2.523 7.683 -2.476 1.00 95.56 114 PHE A N 1
ATOM 867 C CA . PHE A 1 114 ? -1.462 8.679 -2.444 1.00 95.56 114 PHE A CA 1
ATOM 868 C C . PHE A 1 114 ? -0.278 8.197 -3.288 1.00 95.56 114 PHE A C 1
ATOM 870 O O . PHE A 1 114 ? 0.246 7.115 -3.023 1.00 95.56 114 PHE A O 1
ATOM 877 N N . PRO A 1 115 ? 0.203 8.986 -4.264 1.00 94.88 115 PRO A N 1
ATOM 878 C CA . PRO A 1 115 ? 1.434 8.667 -4.982 1.00 94.88 115 PRO A CA 1
ATOM 879 C C . PRO A 1 115 ? 2.620 8.583 -4.019 1.00 94.88 115 PRO A C 1
ATOM 881 O O . PRO A 1 115 ? 2.764 9.468 -3.166 1.00 94.88 115 PRO A O 1
ATOM 884 N N . ILE A 1 116 ? 3.502 7.590 -4.187 1.00 94.12 116 ILE A N 1
ATOM 885 C CA . ILE A 1 116 ? 4.596 7.299 -3.240 1.00 94.12 116 ILE A CA 1
ATOM 886 C C . ILE A 1 116 ? 5.461 8.532 -2.935 1.00 94.12 116 ILE A C 1
ATOM 888 O O . ILE A 1 116 ? 5.775 8.814 -1.779 1.00 94.12 116 ILE A O 1
ATOM 892 N N . LEU A 1 117 ? 5.740 9.344 -3.962 1.00 93.56 117 LEU A N 1
ATOM 893 C CA . LEU A 1 117 ? 6.561 10.554 -3.870 1.00 93.56 117 LEU A CA 1
ATOM 894 C C . LEU A 1 117 ? 5.988 11.600 -2.908 1.00 93.56 117 LEU A C 1
ATOM 896 O O . LEU A 1 117 ? 6.729 12.349 -2.278 1.00 93.56 117 LEU A O 1
ATOM 900 N N . THR A 1 118 ? 4.664 11.659 -2.788 1.00 95.12 118 THR A N 1
ATOM 901 C CA . THR A 1 118 ? 3.960 12.670 -1.982 1.00 95.12 118 THR A CA 1
ATOM 902 C C . THR A 1 118 ? 3.311 12.086 -0.730 1.00 95.12 118 THR A C 1
ATOM 904 O O . THR A 1 118 ? 2.882 12.838 0.147 1.00 95.12 118 THR A O 1
ATOM 907 N N . ALA A 1 119 ? 3.273 10.757 -0.618 1.00 95.50 119 ALA A N 1
ATOM 908 C CA . ALA A 1 119 ? 2.575 10.039 0.435 1.00 95.50 119 ALA A CA 1
ATOM 909 C C . ALA A 1 119 ? 3.044 10.467 1.831 1.00 95.50 119 ALA A C 1
ATOM 911 O O . ALA A 1 119 ? 2.213 10.834 2.651 1.00 95.50 119 ALA A O 1
ATOM 912 N N . HIS A 1 120 ? 4.355 10.549 2.074 1.00 93.94 120 HIS A N 1
ATOM 913 C CA . HIS A 1 120 ? 4.902 10.958 3.375 1.00 93.94 120 HIS A CA 1
ATOM 914 C C . HIS A 1 120 ? 4.372 12.320 3.869 1.00 93.94 120 HIS A C 1
ATOM 916 O O . HIS A 1 120 ? 4.084 12.475 5.051 1.00 93.94 120 HIS A O 1
ATOM 922 N N . ARG A 1 121 ? 4.180 13.299 2.971 1.00 95.62 121 ARG A N 1
ATOM 923 C CA . ARG A 1 121 ? 3.659 14.633 3.333 1.00 95.62 121 ARG A CA 1
ATOM 924 C C . ARG A 1 121 ? 2.148 14.633 3.481 1.00 95.62 121 ARG A C 1
ATOM 926 O O . ARG A 1 121 ? 1.623 15.288 4.375 1.00 95.62 121 ARG A O 1
ATOM 933 N N . ASN A 1 122 ? 1.455 13.945 2.581 1.00 96.44 122 ASN A N 1
ATOM 934 C CA . ASN A 1 122 ? -0.001 13.989 2.511 1.00 96.44 122 ASN A CA 1
ATOM 935 C C . ASN A 1 122 ? -0.646 13.127 3.600 1.00 96.44 122 ASN A C 1
ATOM 937 O O . ASN A 1 122 ? -1.595 13.569 4.238 1.00 96.44 122 ASN A O 1
ATOM 941 N N . ILE A 1 123 ? -0.084 11.948 3.867 1.00 96.44 123 ILE A N 1
ATOM 942 C CA . ILE A 1 123 ? -0.532 11.038 4.927 1.00 96.44 123 ILE A CA 1
ATOM 943 C C . ILE A 1 123 ? -0.302 11.676 6.302 1.00 96.44 123 ILE A C 1
ATOM 945 O O . ILE A 1 123 ? -1.197 11.642 7.137 1.00 96.44 123 ILE A O 1
ATOM 949 N N . ALA A 1 124 ? 0.843 12.333 6.528 1.00 93.88 124 ALA A N 1
ATOM 950 C CA . ALA A 1 124 ? 1.120 13.014 7.797 1.00 93.88 124 ALA A CA 1
ATOM 951 C C . ALA A 1 124 ? 0.152 14.178 8.093 1.00 93.88 124 ALA A C 1
ATOM 953 O O . ALA A 1 124 ? -0.048 14.539 9.249 1.00 93.88 124 ALA A O 1
ATOM 954 N N . LYS A 1 125 ? -0.447 14.770 7.052 1.00 94.94 125 LYS A N 1
ATOM 955 C CA . LYS A 1 125 ? -1.442 15.847 7.167 1.00 94.94 125 LYS A CA 1
ATOM 956 C C . LYS A 1 125 ? -2.882 15.334 7.251 1.00 94.94 125 LYS A C 1
ATOM 958 O O . LYS A 1 125 ? -3.789 16.127 7.514 1.00 94.94 125 LYS A O 1
ATOM 963 N N . ASP A 1 126 ? -3.124 14.049 6.992 1.00 94.31 126 ASP A N 1
ATOM 964 C CA . ASP A 1 126 ? -4.473 13.496 7.002 1.00 94.31 126 ASP A CA 1
ATOM 965 C C . ASP A 1 126 ? -4.963 13.330 8.447 1.00 94.31 126 ASP A C 1
ATOM 967 O O . ASP A 1 126 ? -4.507 12.463 9.185 1.00 94.31 126 ASP A O 1
ATOM 971 N N . LYS A 1 127 ? -5.951 14.146 8.834 1.00 92.00 127 LYS A N 1
ATOM 972 C CA . LYS A 1 127 ? -6.561 14.131 10.175 1.00 92.00 127 LYS A CA 1
ATOM 973 C C . LYS A 1 127 ? -7.231 12.802 10.538 1.00 92.00 127 LYS A C 1
ATOM 975 O O . LYS A 1 127 ? -7.553 12.588 11.701 1.00 92.00 127 LYS A O 1
ATOM 980 N N . SER A 1 128 ? -7.503 11.936 9.560 1.00 90.25 128 SER A N 1
ATOM 981 C CA . SER A 1 128 ? -8.098 10.619 9.812 1.00 90.25 128 SER A CA 1
ATOM 982 C C . SER A 1 128 ? -7.090 9.563 10.273 1.00 90.25 128 SER A C 1
ATOM 984 O O . SER A 1 128 ? -7.509 8.481 10.687 1.00 90.25 128 SER A 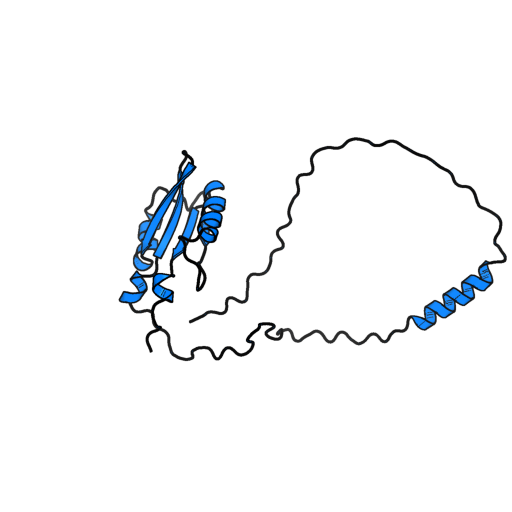O 1
ATOM 986 N N . ILE A 1 129 ? -5.792 9.870 10.220 1.00 94.00 129 ILE A N 1
ATOM 987 C CA . ILE A 1 129 ? -4.709 8.975 10.620 1.00 94.00 129 ILE A CA 1
ATOM 988 C C . ILE A 1 129 ? -4.108 9.491 11.922 1.00 94.00 129 ILE A C 1
ATOM 990 O O . ILE A 1 129 ? -3.730 10.654 12.030 1.00 94.00 129 ILE A O 1
ATOM 994 N N . ASP A 1 130 ? -4.004 8.610 12.912 1.00 94.38 130 ASP A N 1
ATOM 995 C CA . ASP A 1 130 ? -3.461 8.954 14.222 1.00 94.38 130 ASP A CA 1
ATOM 996 C C . ASP A 1 130 ? -2.227 8.104 14.508 1.00 94.38 130 ASP A C 1
ATOM 998 O O . ASP A 1 130 ? -2.323 6.973 14.981 1.00 94.38 130 ASP A O 1
ATOM 1002 N N . PHE A 1 131 ? -1.051 8.652 14.215 1.00 94.19 131 PHE A N 1
ATOM 1003 C CA . PHE A 1 131 ? 0.223 7.974 14.457 1.00 94.19 131 PHE A CA 1
ATOM 1004 C C . PHE A 1 131 ? 0.639 7.934 15.930 1.00 94.19 131 PHE A C 1
ATOM 1006 O O . PHE A 1 131 ? 1.586 7.225 16.264 1.00 94.19 131 PHE A O 1
ATOM 1013 N N . LYS A 1 132 ? -0.029 8.692 16.808 1.00 94.44 132 LYS A N 1
ATOM 1014 C CA . LYS A 1 132 ? 0.341 8.794 18.222 1.00 94.44 132 LYS A CA 1
ATOM 1015 C C . LYS A 1 132 ? -0.380 7.746 19.060 1.00 94.44 132 LYS A C 1
ATOM 1017 O O . LYS A 1 132 ? 0.255 7.090 19.878 1.00 94.44 132 LYS A O 1
ATOM 1022 N N . ASN A 1 133 ? -1.688 7.587 18.853 1.00 95.75 133 ASN A N 1
ATOM 1023 C CA . ASN A 1 133 ? -2.507 6.707 19.690 1.00 95.75 133 ASN A CA 1
ATOM 1024 C C . ASN A 1 133 ? -2.887 5.390 19.003 1.00 95.75 133 ASN A C 1
ATOM 1026 O O . ASN A 1 133 ? -3.331 4.462 19.678 1.00 95.75 133 ASN A O 1
ATOM 1030 N N . ARG A 1 134 ? -2.729 5.279 17.676 1.00 95.00 134 ARG A N 1
ATOM 1031 C CA . ARG A 1 134 ? -3.069 4.060 16.930 1.00 95.00 134 ARG A CA 1
ATOM 1032 C C . ARG A 1 134 ? -1.826 3.404 16.357 1.00 95.00 134 ARG A C 1
ATOM 1034 O O . ARG A 1 134 ? -0.931 4.052 15.821 1.00 95.00 134 ARG A O 1
ATOM 1041 N N . LYS A 1 135 ? -1.802 2.074 16.431 1.00 97.00 135 LYS A N 1
ATOM 1042 C CA . LYS A 1 135 ? -0.779 1.263 15.770 1.00 97.00 135 LYS A CA 1
ATOM 1043 C C . LYS A 1 135 ? -0.982 1.313 14.256 1.00 97.00 135 LYS A C 1
ATOM 1045 O O . LYS A 1 135 ? -2.116 1.358 13.779 1.00 97.00 135 LYS A O 1
ATOM 1050 N N . THR A 1 136 ? 0.114 1.263 13.509 1.00 97.25 136 THR A N 1
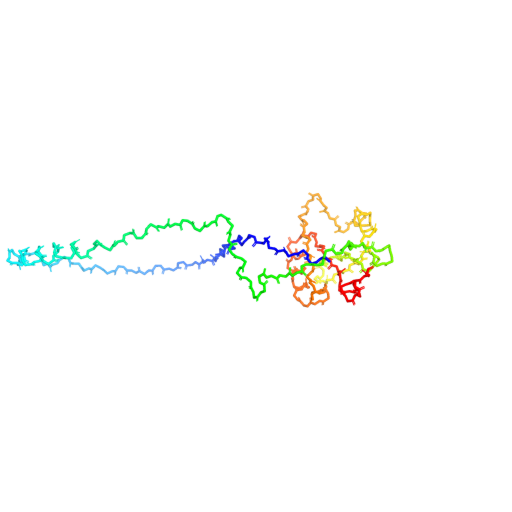ATOM 1051 C CA . THR A 1 136 ? 0.094 1.304 12.042 1.00 97.25 136 THR A CA 1
ATOM 1052 C C . THR A 1 136 ? 0.471 -0.056 11.476 1.00 97.25 136 THR A C 1
ATOM 1054 O O . THR A 1 136 ? 1.429 -0.671 11.935 1.00 97.25 136 THR A O 1
ATOM 1057 N N . VAL A 1 137 ? -0.281 -0.517 10.482 1.00 97.69 137 VAL A N 1
ATOM 1058 C CA . VAL A 1 137 ? 0.034 -1.702 9.682 1.00 97.69 137 VAL A CA 1
ATOM 1059 C C . VAL A 1 137 ? 0.294 -1.247 8.258 1.00 97.69 137 VAL A C 1
ATOM 1061 O O . VAL A 1 137 ? -0.559 -0.607 7.643 1.00 97.69 137 VAL A O 1
ATOM 1064 N N . LEU A 1 138 ? 1.472 -1.597 7.752 1.00 97.31 138 LEU A N 1
ATOM 1065 C CA . LEU A 1 138 ? 1.814 -1.490 6.344 1.00 97.31 138 LEU A CA 1
ATOM 1066 C C . LEU A 1 138 ? 1.734 -2.886 5.729 1.00 97.31 138 LEU A C 1
ATOM 1068 O O . LEU A 1 138 ? 2.519 -3.764 6.074 1.00 97.31 138 LEU A O 1
ATOM 1072 N N . TYR A 1 139 ? 0.779 -3.084 4.830 1.00 97.00 139 TYR A N 1
ATOM 1073 C CA . TYR A 1 139 ? 0.657 -4.299 4.043 1.00 97.00 139 TYR A CA 1
ATOM 1074 C C . TYR A 1 139 ? 1.278 -4.062 2.666 1.00 97.00 139 TYR A C 1
ATOM 1076 O O . TYR A 1 139 ? 0.751 -3.294 1.857 1.00 97.00 139 TYR A O 1
ATOM 1084 N N . ALA A 1 140 ? 2.430 -4.688 2.435 1.00 95.31 140 ALA A N 1
ATOM 1085 C CA . ALA A 1 140 ? 3.125 -4.628 1.160 1.00 95.31 140 ALA A CA 1
ATOM 1086 C C . ALA A 1 140 ? 2.580 -5.709 0.217 1.00 95.31 140 ALA A C 1
ATOM 1088 O O . ALA A 1 140 ? 2.677 -6.895 0.529 1.00 95.31 140 ALA A O 1
ATOM 1089 N N . VAL A 1 141 ? 2.000 -5.310 -0.917 1.00 93.31 141 VAL A N 1
ATOM 1090 C CA . VAL A 1 141 ? 1.506 -6.261 -1.927 1.00 93.31 141 VAL A CA 1
ATOM 1091 C C . VAL A 1 141 ? 2.667 -6.929 -2.673 1.00 93.31 141 VAL A C 1
ATOM 1093 O O . VAL A 1 141 ? 3.680 -6.290 -2.969 1.00 93.31 141 VAL A O 1
ATOM 1096 N N . GLY A 1 142 ? 2.522 -8.227 -2.949 1.00 86.75 142 GLY A N 1
ATOM 1097 C CA . GLY A 1 142 ? 3.480 -9.032 -3.711 1.00 86.75 142 GLY A CA 1
ATOM 1098 C C . GLY A 1 142 ? 3.387 -8.859 -5.234 1.00 86.75 142 GLY A C 1
ATOM 1099 O O . GLY A 1 142 ? 2.635 -8.034 -5.741 1.00 86.75 142 GLY A O 1
ATOM 1100 N N . PHE A 1 143 ? 4.151 -9.676 -5.976 1.00 83.19 143 PHE A N 1
ATOM 1101 C CA . PHE A 1 143 ? 4.327 -9.557 -7.435 1.00 83.19 143 PHE A CA 1
ATOM 1102 C C . PHE A 1 143 ? 3.021 -9.655 -8.252 1.00 83.19 143 PHE A C 1
ATOM 1104 O O . PHE A 1 143 ? 2.893 -9.037 -9.305 1.00 83.19 143 PHE A O 1
ATOM 1111 N N . LEU A 1 144 ? 2.048 -10.424 -7.762 1.00 84.62 144 LEU A N 1
ATOM 1112 C CA . LEU A 1 144 ? 0.732 -10.610 -8.383 1.00 84.62 144 LEU A CA 1
ATOM 1113 C C . LEU A 1 144 ? -0.402 -10.274 -7.416 1.00 84.62 144 LEU A C 1
ATOM 1115 O O . LEU A 1 144 ? -1.518 -10.751 -7.590 1.00 84.62 144 LEU A O 1
ATOM 1119 N N . ASP A 1 145 ? -0.117 -9.477 -6.391 1.00 89.94 145 ASP A N 1
ATOM 1120 C CA . ASP A 1 145 ? -1.153 -8.929 -5.529 1.00 89.94 145 ASP A CA 1
ATOM 1121 C C . ASP A 1 145 ? -1.453 -7.492 -5.942 1.00 89.94 145 ASP A C 1
ATOM 1123 O O . ASP A 1 145 ? -0.583 -6.731 -6.364 1.00 89.94 145 ASP A O 1
ATOM 1127 N N . SER A 1 146 ? -2.711 -7.108 -5.778 1.00 93.75 146 SER A N 1
ATOM 1128 C CA . SER A 1 146 ? -3.149 -5.730 -5.906 1.00 93.75 146 SER A CA 1
ATOM 1129 C C . SER A 1 146 ? -4.025 -5.393 -4.717 1.00 93.75 146 SER A C 1
ATOM 1131 O O . SER A 1 146 ? -4.761 -6.235 -4.198 1.00 93.75 146 SER A O 1
ATOM 1133 N N . SER A 1 147 ? -3.998 -4.135 -4.295 1.00 94.19 147 SER A N 1
ATOM 1134 C CA . SER A 1 147 ? -4.793 -3.677 -3.164 1.00 94.19 147 SER A CA 1
ATOM 1135 C C . SER A 1 147 ? -6.300 -3.836 -3.400 1.00 94.19 147 SER A C 1
ATOM 1137 O O . SER A 1 147 ? -7.072 -3.821 -2.434 1.00 94.19 147 SER A O 1
ATOM 1139 N N . VAL A 1 148 ? -6.719 -3.932 -4.669 1.00 92.56 148 VAL A N 1
ATOM 1140 C CA . VAL A 1 148 ? -8.115 -4.134 -5.061 1.00 92.56 148 VAL A CA 1
ATOM 1141 C C . VAL A 1 148 ? -8.564 -5.581 -4.890 1.00 92.56 148 VAL A C 1
ATOM 1143 O O . VAL A 1 148 ? -9.769 -5.823 -4.855 1.00 92.56 148 VAL A O 1
ATOM 1146 N N . PHE A 1 149 ? -7.644 -6.536 -4.742 1.00 95.00 149 PHE A N 1
ATOM 1147 C CA . PHE A 1 149 ? -8.010 -7.939 -4.626 1.00 95.00 149 PHE A CA 1
ATOM 1148 C C . PHE A 1 149 ? -8.622 -8.281 -3.258 1.00 95.00 149 PHE A C 1
ATOM 1150 O O . PHE A 1 149 ? -8.276 -7.659 -2.244 1.00 95.00 149 PHE A O 1
ATOM 1157 N N . PRO A 1 150 ? -9.540 -9.268 -3.198 1.00 94.69 150 PRO A N 1
ATOM 1158 C CA . PRO A 1 150 ? -10.296 -9.576 -1.985 1.00 94.69 150 PRO A CA 1
ATOM 1159 C C . PRO A 1 150 ? -9.427 -9.894 -0.765 1.00 94.69 150 PRO A C 1
ATOM 1161 O O . PRO A 1 150 ? -9.757 -9.468 0.339 1.00 94.69 150 PRO A O 1
ATOM 1164 N N . GLN A 1 151 ? -8.299 -10.584 -0.946 1.00 94.25 151 GLN A N 1
ATOM 1165 C CA . GLN A 1 151 ? -7.365 -10.920 0.129 1.00 94.25 151 GLN A CA 1
ATOM 1166 C C . GLN A 1 151 ? -6.767 -9.669 0.781 1.00 94.25 151 GLN A C 1
ATOM 1168 O O . GLN A 1 151 ? -6.805 -9.524 2.004 1.00 94.25 151 GLN A O 1
ATOM 1173 N N . SER A 1 152 ? -6.305 -8.710 -0.022 1.00 95.06 152 SER A N 1
ATOM 1174 C CA . SER A 1 152 ? -5.730 -7.459 0.471 1.00 95.06 152 SER A CA 1
ATOM 1175 C C . SER A 1 152 ? -6.798 -6.586 1.132 1.00 95.06 152 SER A C 1
ATOM 1177 O O . SER A 1 152 ? -6.554 -5.976 2.176 1.00 95.06 152 SER A O 1
ATOM 1179 N N . GLN A 1 153 ? -8.018 -6.579 0.585 1.00 94.75 153 GLN A N 1
ATOM 1180 C CA . GLN A 1 153 ? -9.155 -5.903 1.210 1.00 94.75 153 GLN A CA 1
ATOM 1181 C C . GLN A 1 153 ? -9.556 -6.539 2.544 1.00 94.75 153 GLN A C 1
ATOM 1183 O O . GLN A 1 153 ? -9.866 -5.811 3.489 1.00 94.75 153 GLN A O 1
ATOM 1188 N N . ALA A 1 154 ? -9.546 -7.871 2.642 1.00 95.44 154 ALA A N 1
ATOM 1189 C CA . ALA A 1 154 ? -9.868 -8.601 3.863 1.00 95.44 154 ALA A CA 1
ATOM 1190 C C . ALA A 1 154 ? -8.859 -8.290 4.974 1.00 95.44 154 ALA A C 1
ATOM 1192 O O . ALA A 1 154 ? -9.269 -7.962 6.090 1.00 95.44 154 ALA A O 1
ATOM 1193 N N . VAL A 1 155 ? -7.560 -8.294 4.650 1.00 96.12 155 VAL A N 1
ATOM 1194 C CA . VAL A 1 155 ? -6.490 -7.855 5.559 1.00 96.12 155 VAL A CA 1
ATOM 1195 C C . VAL A 1 155 ? -6.741 -6.415 6.002 1.00 96.12 155 VAL A C 1
ATOM 1197 O O . VAL A 1 155 ? -6.821 -6.145 7.203 1.00 96.12 155 VAL A O 1
ATOM 1200 N N . GLY A 1 156 ?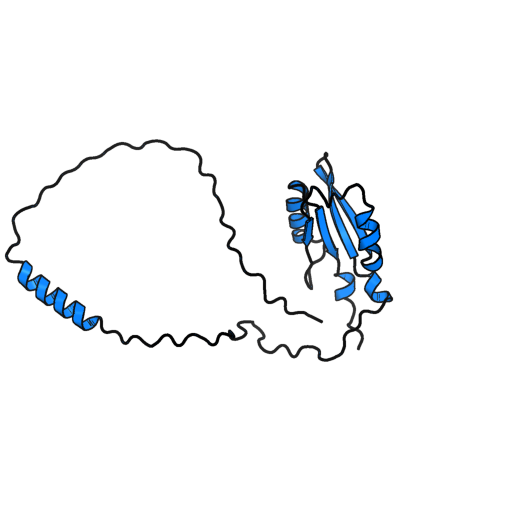 -6.952 -5.500 5.053 1.00 96.19 156 GLY A N 1
ATOM 1201 C CA . GLY A 1 156 ? -7.186 -4.097 5.372 1.00 96.19 156 GLY A CA 1
ATOM 1202 C C . GLY A 1 156 ? -8.401 -3.890 6.278 1.00 96.19 156 GLY A C 1
ATOM 1203 O O . GLY A 1 156 ? -8.311 -3.210 7.296 1.00 96.19 156 GLY A O 1
ATOM 1204 N N . ASN A 1 157 ? -9.517 -4.559 5.986 1.00 96.06 157 ASN A N 1
ATOM 1205 C CA . ASN A 1 157 ? -10.737 -4.484 6.786 1.00 96.06 157 ASN A CA 1
ATOM 1206 C C . ASN A 1 157 ? -10.542 -5.055 8.192 1.00 96.06 157 ASN A C 1
ATOM 1208 O O . ASN A 1 157 ? -11.021 -4.461 9.160 1.00 96.06 157 ASN A O 1
ATOM 1212 N N . ALA A 1 158 ? -9.843 -6.184 8.322 1.00 96.56 158 ALA A N 1
ATOM 1213 C CA . ALA A 1 158 ? -9.589 -6.816 9.612 1.00 96.56 158 ALA A CA 1
ATOM 1214 C C . ALA A 1 158 ? -8.777 -5.902 10.541 1.00 96.56 158 ALA A C 1
ATOM 1216 O O . ALA A 1 158 ? -9.113 -5.772 11.719 1.00 96.56 158 ALA A O 1
ATOM 1217 N N . TYR A 1 159 ? -7.748 -5.229 10.020 1.00 97.62 159 TYR A N 1
ATOM 1218 C CA . TYR A 1 159 ? -6.943 -4.297 10.813 1.00 97.62 159 TYR A CA 1
ATOM 1219 C C . TYR A 1 159 ? -7.638 -2.950 11.038 1.00 97.62 159 TYR A C 1
ATOM 1221 O O . TYR A 1 159 ? -7.604 -2.439 12.159 1.00 97.62 159 TYR A O 1
ATOM 1229 N N . SER A 1 160 ? -8.351 -2.408 10.044 1.00 96.12 160 SER A N 1
ATOM 1230 C CA . SER A 1 160 ? -9.109 -1.162 10.214 1.00 96.12 160 SER A CA 1
ATOM 1231 C C . SER A 1 160 ? -10.206 -1.303 11.273 1.00 96.12 160 SER A C 1
ATOM 1233 O O . SER A 1 160 ? -10.358 -0.413 12.105 1.00 96.12 160 SER A O 1
ATOM 1235 N N . LYS A 1 161 ? -10.930 -2.434 11.309 1.00 95.00 161 LYS A N 1
ATOM 1236 C CA . LYS A 1 161 ? -11.947 -2.711 12.344 1.00 95.00 161 LYS A CA 1
ATOM 1237 C C . LYS A 1 161 ? -11.361 -2.805 13.755 1.00 95.00 161 LYS A C 1
ATOM 1239 O O . LYS A 1 161 ? -12.060 -2.530 14.721 1.00 95.00 161 LYS A O 1
ATOM 1244 N N . ARG A 1 162 ? -10.082 -3.168 13.879 1.00 94.75 162 ARG A N 1
ATOM 1245 C CA . ARG A 1 162 ? -9.350 -3.201 15.156 1.00 94.75 162 ARG A CA 1
ATOM 1246 C C . ARG A 1 162 ? -8.770 -1.836 15.555 1.00 94.75 162 ARG A C 1
ATOM 1248 O O . ARG A 1 162 ? -8.055 -1.762 16.547 1.00 94.75 162 ARG A O 1
ATOM 1255 N N . GLY A 1 163 ? -9.035 -0.777 14.786 1.00 94.38 163 GLY A N 1
ATOM 1256 C CA . GLY A 1 163 ? -8.584 0.583 15.090 1.00 94.38 163 GLY A CA 1
ATOM 1257 C C . GLY A 1 163 ? -7.145 0.897 14.672 1.00 94.38 163 GLY A C 1
ATOM 1258 O O . GLY A 1 163 ? -6.571 1.859 15.176 1.00 94.38 163 GLY A O 1
ATOM 1259 N N . TYR A 1 164 ? -6.549 0.115 13.769 1.00 97.62 164 TYR A N 1
ATOM 1260 C CA . TYR A 1 164 ? -5.209 0.391 13.243 1.00 97.62 164 TYR A CA 1
ATOM 1261 C C . TYR A 1 164 ? -5.257 1.433 12.119 1.00 97.62 164 TYR A C 1
ATOM 1263 O O . TYR A 1 164 ? -6.226 1.502 11.358 1.00 97.62 164 TYR A O 1
ATOM 1271 N N . ASN A 1 165 ? -4.168 2.187 11.957 1.00 97.44 165 ASN A N 1
ATOM 1272 C CA . ASN A 1 165 ? -3.902 2.896 10.709 1.00 97.44 165 ASN A CA 1
ATOM 1273 C C . ASN A 1 165 ? -3.470 1.856 9.672 1.00 97.44 165 ASN A C 1
ATOM 1275 O O . ASN A 1 165 ? -2.454 1.187 9.862 1.00 97.44 165 ASN A O 1
ATOM 1279 N N . VAL A 1 166 ? -4.233 1.693 8.596 1.00 97.81 166 VAL A N 1
ATOM 1280 C CA . VAL A 1 166 ? -3.940 0.686 7.573 1.00 97.81 166 VAL A CA 1
ATOM 1281 C C . VAL A 1 166 ? -3.426 1.372 6.320 1.00 97.81 166 VAL A C 1
ATOM 1283 O O . VAL A 1 166 ? -4.129 2.175 5.703 1.00 97.81 166 VAL A O 1
ATOM 1286 N N . LEU A 1 167 ? -2.202 1.020 5.946 1.00 98.00 167 LEU A N 1
ATOM 1287 C CA . LEU A 1 167 ? -1.537 1.437 4.724 1.00 98.00 167 LEU A CA 1
ATOM 1288 C C . LEU A 1 167 ? -1.330 0.193 3.862 1.00 98.00 167 LEU A C 1
ATOM 1290 O O . LEU A 1 167 ? -0.766 -0.793 4.326 1.00 98.00 167 LEU A O 1
ATOM 1294 N N . ILE A 1 168 ? -1.784 0.226 2.618 1.00 97.69 168 ILE A N 1
ATOM 1295 C CA . ILE A 1 168 ? -1.607 -0.861 1.653 1.00 97.69 168 ILE A CA 1
ATOM 1296 C C . ILE A 1 168 ? -0.793 -0.310 0.492 1.00 97.69 168 ILE A C 1
ATOM 1298 O O . ILE A 1 168 ? -1.167 0.720 -0.067 1.00 97.69 168 ILE A O 1
ATOM 1302 N N . THR A 1 169 ? 0.317 -0.944 0.129 1.00 96.88 169 THR A N 1
ATOM 1303 C CA . THR A 1 169 ? 1.037 -0.536 -1.084 1.00 96.88 169 THR A CA 1
ATOM 1304 C C . THR A 1 169 ? 0.277 -1.003 -2.323 1.00 96.88 169 THR A C 1
ATOM 1306 O O . THR A 1 169 ? -0.415 -2.015 -2.303 1.00 96.88 169 THR A O 1
ATOM 1309 N N . GLU A 1 170 ? 0.380 -0.247 -3.406 1.00 95.00 170 GLU A N 1
ATOM 1310 C CA . GLU A 1 170 ? -0.135 -0.627 -4.716 1.00 95.00 170 GLU A CA 1
ATOM 1311 C C . GLU A 1 170 ? 1.004 -0.513 -5.720 1.00 95.00 170 GLU A C 1
ATOM 1313 O O . GLU A 1 170 ? 1.571 0.566 -5.931 1.00 95.00 170 GLU A O 1
ATOM 1318 N N . THR A 1 171 ? 1.360 -1.655 -6.295 1.00 91.69 171 THR A N 1
ATOM 1319 C CA . THR A 1 171 ? 2.491 -1.798 -7.213 1.00 91.69 171 THR A CA 1
ATOM 1320 C C . THR A 1 171 ? 2.096 -2.512 -8.501 1.00 91.69 171 THR A C 1
ATOM 1322 O O . THR A 1 171 ? 2.937 -2.634 -9.387 1.00 91.69 171 THR A O 1
ATOM 1325 N N . PHE A 1 172 ? 0.833 -2.930 -8.661 1.00 90.06 172 PHE A N 1
ATOM 1326 C CA . PHE A 1 172 ? 0.410 -3.782 -9.772 1.00 90.06 172 PHE A CA 1
ATOM 1327 C C . PHE A 1 172 ? 0.749 -3.171 -11.140 1.00 90.06 172 PHE A C 1
ATOM 1329 O O . PHE A 1 172 ? 1.447 -3.791 -11.938 1.00 90.06 172 PHE A O 1
ATOM 1336 N N . SER A 1 173 ? 0.387 -1.902 -11.366 1.00 86.81 173 SER A N 1
ATOM 1337 C CA . SER A 1 173 ? 0.697 -1.187 -12.616 1.00 86.81 173 SER A CA 1
ATOM 1338 C C . SER A 1 173 ? 2.199 -1.027 -12.877 1.00 86.81 173 SER A C 1
ATOM 1340 O O . SER A 1 173 ? 2.633 -0.970 -14.027 1.00 86.81 173 SER A O 1
ATOM 1342 N N . PHE A 1 174 ? 3.005 -0.942 -11.816 1.00 88.12 174 PHE A N 1
ATOM 1343 C CA . PHE A 1 174 ? 4.457 -0.848 -11.932 1.00 88.12 174 PHE A CA 1
ATOM 1344 C C . PHE A 1 174 ? 5.075 -2.200 -12.301 1.00 88.12 174 PHE A C 1
ATOM 1346 O O . PHE A 1 174 ? 5.968 -2.259 -13.138 1.00 88.12 174 PHE A O 1
ATOM 1353 N N . LEU A 1 175 ? 4.587 -3.288 -11.707 1.00 85.19 175 LEU A N 1
ATOM 1354 C CA . LEU A 1 175 ? 5.126 -4.633 -11.911 1.00 85.19 175 LEU A CA 1
ATOM 1355 C C . LEU A 1 175 ? 4.791 -5.211 -13.289 1.00 85.19 175 LEU A C 1
ATOM 1357 O O . LEU A 1 175 ? 5.551 -6.023 -13.810 1.00 85.19 175 LEU A O 1
ATOM 1361 N N . THR A 1 176 ? 3.703 -4.751 -13.908 1.00 81.94 176 THR A N 1
ATOM 1362 C CA . THR A 1 176 ? 3.385 -5.062 -15.310 1.00 81.94 176 THR A CA 1
ATOM 1363 C C . THR A 1 176 ? 4.259 -4.306 -16.314 1.00 81.94 176 THR A C 1
ATOM 1365 O O . THR A 1 176 ? 4.227 -4.609 -17.505 1.00 81.94 176 THR A O 1
ATOM 1368 N N . TYR A 1 177 ? 5.026 -3.306 -15.868 1.00 78.31 177 TYR A N 1
ATOM 1369 C CA . TYR A 1 177 ? 5.916 -2.549 -16.738 1.00 78.31 177 TYR A CA 1
ATOM 1370 C C . TYR A 1 177 ? 7.194 -3.350 -17.009 1.00 78.31 177 TYR A C 1
ATOM 1372 O O . TYR A 1 177 ? 7.844 -3.842 -16.086 1.00 78.31 177 TYR A O 1
ATOM 1380 N N . ILE A 1 178 ? 7.581 -3.463 -18.283 1.00 70.19 178 ILE A N 1
ATOM 1381 C CA . ILE A 1 178 ? 8.829 -4.130 -18.670 1.00 70.19 178 ILE A CA 1
ATOM 1382 C C . ILE A 1 178 ? 9.986 -3.391 -17.999 1.00 70.19 178 ILE A C 1
ATOM 1384 O O . ILE A 1 178 ? 10.154 -2.186 -18.197 1.00 70.19 178 ILE A O 1
ATOM 1388 N N . TYR A 1 179 ? 10.784 -4.112 -17.209 1.00 58.91 179 TYR A N 1
ATOM 1389 C CA . TYR A 1 179 ? 11.942 -3.525 -16.546 1.00 58.91 179 TYR A CA 1
ATOM 1390 C C . TYR A 1 179 ? 12.840 -2.841 -17.594 1.00 58.91 179 TYR A C 1
ATOM 1392 O O . TYR A 1 179 ? 13.219 -3.498 -18.571 1.00 58.91 179 TYR A O 1
ATOM 1400 N N . PRO A 1 180 ? 13.164 -1.541 -17.435 1.00 57.88 180 PRO A N 1
ATOM 1401 C CA . PRO A 1 180 ? 14.069 -0.864 -18.354 1.00 57.88 180 PRO A CA 1
ATOM 1402 C C . PRO A 1 180 ? 15.408 -1.611 -18.386 1.00 57.88 180 PRO A C 1
ATOM 1404 O O . PRO A 1 180 ? 15.891 -2.067 -17.346 1.00 57.88 180 PRO A O 1
ATOM 1407 N N . LYS A 1 181 ? 15.935 -1.807 -19.598 1.00 56.56 181 LYS A N 1
ATOM 1408 C CA . LYS A 1 181 ? 17.188 -2.530 -19.848 1.00 56.56 181 LYS A CA 1
ATOM 1409 C C . LYS A 1 181 ? 18.412 -1.723 -19.453 1.00 56.56 181 LYS A C 1
ATOM 1411 O O . LYS A 1 181 ? 18.353 -0.482 -19.586 1.00 56.56 181 LYS A O 1
#

Sequence (181 aa):
MVECINNVSGERLRSRLLTAGDPSYKDVSLSNLAFRKMESVTQATLLIAISLLFLGQSRVRGFEPQSDIGYPAGLIPECPGVTKNASITPVTMKMLQIIVQRVSDKGQVIRKQFPILTAHRNIAKDKSIDFKNRKTVLYAVGFLDSSVFPQSQAVGNAYSKRGYNVLITETFSFLTYIYPK

pLDDT: mean 74.76, std 20.36, range [33.78, 98.0]

Organism: NCBI:txid348720

Radius of gyration: 31.11 Å; chains: 1; bounding box: 48×84×66 Å

Foldseek 3Di:
DPPPPPDDPPPPPPPPDPDDDDDDDDDDDDDDDDDDDDPPVVVVVVVVVVVVVVVPPDPPPPPPDDPPDDQPPDPPSDDVDPPDDFDQDPVLQQQKWKKWWAQDPVRDIDIDIGRPVCCVVVVVPDPVADPPPAAEDEAEADLPDACPDPVVVVVRSVRNVVVHGYIYIGCNVSSPDDGDD

Secondary structure (DSSP, 8-state):
-----------------------------------S--TTSHHHHHHHHHHHHHTT-----------SS----SS-S------S-----HHHHTT-EEEEEEE-TTS-EEEEEEEHHHHHHHHHH-TT--TTTS-EEEE---TT--TTSHHHHHHHHHHHHTT-EEEEEE-HHHHTSPPP-